Protein AF-A0A7T4B555-F1 (afdb_monomer_lite)

Organism: NCBI:txid1353891

Structure (mmCIF, N/CA/C/O backbone):
data_AF-A0A7T4B555-F1
#
_entry.id   AF-A0A7T4B555-F1
#
loop_
_atom_site.group_PDB
_atom_site.id
_atom_site.type_symbol
_atom_site.label_atom_id
_atom_site.label_alt_id
_atom_site.label_comp_id
_atom_site.label_asym_id
_atom_site.label_entity_id
_atom_site.label_seq_id
_atom_site.pdbx_PDB_ins_code
_atom_site.Cartn_x
_atom_site.Cartn_y
_atom_site.Cartn_z
_atom_site.occupancy
_atom_site.B_iso_or_equiv
_atom_site.auth_seq_id
_atom_site.auth_comp_id
_atom_site.auth_asym_id
_atom_site.auth_atom_id
_atom_site.pdbx_PDB_model_num
ATOM 1 N N . MET A 1 1 ? -16.200 -3.885 38.371 1.00 36.53 1 MET A N 1
ATOM 2 C CA . MET A 1 1 ? -14.767 -3.765 38.703 1.00 36.53 1 MET A CA 1
ATOM 3 C C . MET A 1 1 ? -14.015 -3.770 37.387 1.00 36.53 1 MET A C 1
ATOM 5 O O . MET A 1 1 ? -13.921 -4.814 36.763 1.00 36.53 1 MET A O 1
ATOM 9 N N . THR A 1 2 ? -13.617 -2.602 36.895 1.00 44.72 2 THR A N 1
ATOM 10 C CA . THR A 1 2 ? -12.8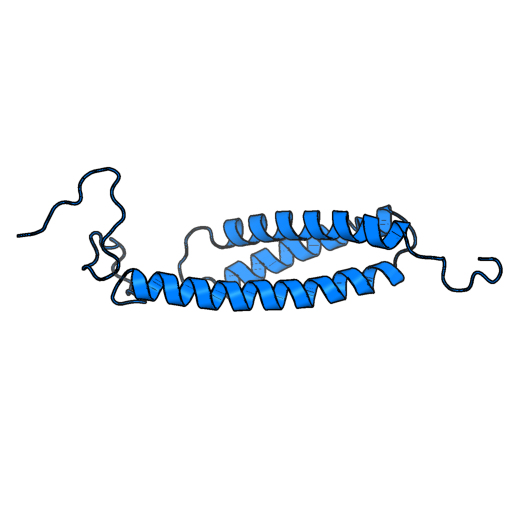06 -2.477 35.679 1.00 44.72 2 THR A CA 1
ATOM 11 C C . THR A 1 2 ? -11.369 -2.827 36.043 1.00 44.72 2 THR A C 1
ATOM 13 O O . THR A 1 2 ? -10.708 -2.086 36.767 1.00 44.72 2 THR A O 1
ATOM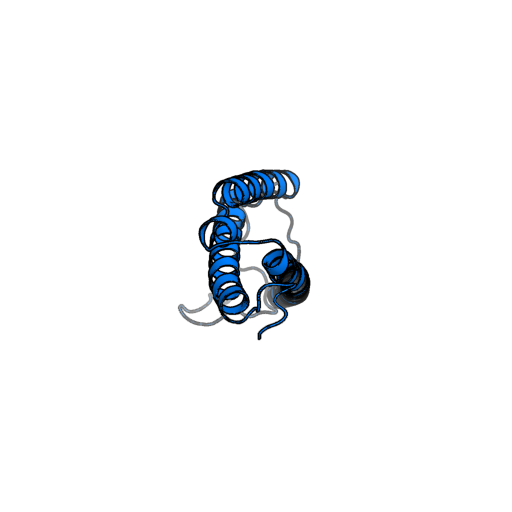 16 N N . THR A 1 3 ? -10.912 -3.996 35.606 1.00 52.97 3 THR A N 1
ATOM 17 C CA . THR A 1 3 ? -9.521 -4.429 35.741 1.00 52.97 3 THR A CA 1
ATOM 18 C C . THR A 1 3 ? -8.643 -3.436 34.979 1.00 52.97 3 THR A C 1
ATOM 20 O O . THR A 1 3 ? -8.706 -3.369 33.754 1.00 52.97 3 THR A O 1
ATOM 23 N N . GLN A 1 4 ? -7.869 -2.610 35.688 1.00 52.44 4 GLN A N 1
ATOM 24 C CA . GLN A 1 4 ? -6.851 -1.775 35.051 1.00 52.44 4 GLN A CA 1
ATOM 25 C C . GLN A 1 4 ? -5.771 -2.688 34.464 1.00 52.44 4 GLN A C 1
ATOM 27 O O . GLN A 1 4 ? -5.243 -3.552 35.162 1.00 52.44 4 GLN A O 1
ATOM 32 N N . ALA A 1 5 ? -5.459 -2.510 33.181 1.00 58.47 5 ALA A N 1
ATOM 33 C CA . ALA A 1 5 ? -4.373 -3.227 32.528 1.00 58.47 5 ALA A CA 1
ATOM 34 C C . ALA A 1 5 ? -3.019 -2.777 33.109 1.00 58.47 5 ALA A C 1
ATOM 36 O O . ALA A 1 5 ? -2.714 -1.582 33.126 1.00 58.47 5 ALA A O 1
ATOM 37 N N . SER A 1 6 ? -2.211 -3.730 33.577 1.00 58.25 6 SER A N 1
ATOM 38 C CA . SER A 1 6 ? -0.833 -3.484 34.015 1.00 58.25 6 SER A CA 1
ATOM 39 C C . SER A 1 6 ? 0.053 -3.066 32.829 1.00 58.25 6 SER A C 1
ATOM 41 O O . SER A 1 6 ? -0.100 -3.620 31.736 1.00 58.25 6 SER A O 1
ATOM 43 N N . PRO A 1 7 ? 1.004 -2.126 33.005 1.00 70.44 7 PRO A N 1
ATOM 44 C CA . PRO A 1 7 ? 1.904 -1.712 31.931 1.00 70.44 7 PRO A CA 1
ATOM 45 C C . PRO A 1 7 ? 2.716 -2.894 31.382 1.00 70.44 7 PRO A C 1
ATOM 47 O O . PRO A 1 7 ? 3.326 -3.634 32.148 1.00 70.44 7 PRO A O 1
ATOM 50 N N . GLY A 1 8 ? 2.751 -3.046 30.055 1.00 78.81 8 GLY A N 1
ATOM 51 C CA . GLY A 1 8 ? 3.592 -4.034 29.365 1.00 78.81 8 GLY A CA 1
ATOM 52 C C . GLY A 1 8 ? 2.951 -5.400 29.102 1.00 78.81 8 GLY A C 1
ATOM 53 O O . GLY A 1 8 ? 3.610 -6.261 28.528 1.00 78.81 8 GLY A O 1
ATOM 54 N N . GLN A 1 9 ? 1.688 -5.606 29.478 1.00 83.62 9 GLN A N 1
ATOM 55 C CA . GLN A 1 9 ? 0.952 -6.828 29.154 1.00 83.62 9 GLN A CA 1
ATOM 56 C C . GLN A 1 9 ? 0.114 -6.636 27.881 1.00 83.62 9 GLN A C 1
ATOM 58 O O . GLN A 1 9 ? -0.442 -5.558 27.658 1.00 83.62 9 GLN A O 1
ATOM 63 N N . GLU A 1 10 ? 0.029 -7.669 27.039 1.00 86.38 10 GLU A N 1
ATOM 64 C CA . GLU A 1 10 ? -0.846 -7.633 25.866 1.00 86.38 10 GLU A CA 1
ATOM 65 C C . GLU A 1 10 ? -2.320 -7.458 26.277 1.00 86.38 10 GLU A C 1
ATOM 67 O O . GLU A 1 10 ? -2.741 -7.993 27.309 1.00 86.38 10 GLU A O 1
ATOM 72 N N . PRO A 1 11 ? -3.117 -6.709 25.492 1.00 90.31 11 PRO A N 1
ATOM 73 C CA . PRO A 1 11 ? -4.538 -6.535 25.763 1.00 90.31 11 PRO A CA 1
ATOM 74 C C . PRO A 1 11 ? -5.299 -7.861 25.641 1.00 90.31 11 PRO A C 1
ATOM 76 O O . PRO A 1 11 ? -5.020 -8.671 24.756 1.00 90.31 11 PRO A O 1
ATOM 79 N N . ASP A 1 12 ? -6.317 -8.043 26.485 1.00 94.69 12 ASP A N 1
ATOM 80 C CA . ASP A 1 12 ? -7.283 -9.129 26.324 1.00 94.69 12 ASP A CA 1
ATOM 81 C C . ASP A 1 12 ? -8.037 -8.953 25.001 1.00 94.69 12 ASP A C 1
ATOM 83 O O . ASP A 1 12 ? -8.813 -8.013 24.822 1.00 94.69 12 ASP A O 1
ATOM 87 N N . THR A 1 13 ? -7.798 -9.868 24.063 1.00 95.75 13 THR A N 1
ATOM 88 C CA . THR A 1 13 ? -8.350 -9.768 22.710 1.00 95.75 13 THR A CA 1
ATOM 89 C C . THR A 1 13 ? -9.866 -9.933 22.637 1.00 95.75 13 THR A C 1
ATOM 91 O O . THR A 1 13 ? -10.464 -9.479 21.662 1.00 95.75 13 THR A O 1
ATOM 94 N N . LEU A 1 14 ? -10.483 -10.550 23.651 1.00 96.56 14 LEU A N 1
ATOM 95 C CA . LEU A 1 14 ? -11.932 -10.758 23.742 1.00 96.56 14 LEU A CA 1
ATOM 96 C C . LEU A 1 14 ? -12.601 -9.791 24.732 1.00 96.56 14 LEU A C 1
ATOM 98 O O . LEU A 1 14 ? -13.821 -9.822 24.894 1.00 96.56 14 LEU A O 1
ATOM 102 N N . GLY A 1 15 ? -11.812 -8.939 25.390 1.00 93.94 15 GLY A N 1
ATOM 103 C CA . GLY A 1 15 ? -12.285 -7.951 26.349 1.00 93.94 15 GLY A CA 1
ATOM 104 C C . GLY A 1 15 ? -12.982 -6.752 25.699 1.00 93.94 15 GLY A C 1
ATOM 105 O O . GLY A 1 15 ? -12.910 -6.526 24.490 1.00 93.94 15 GLY A O 1
ATOM 106 N N . ALA A 1 16 ? -13.650 -5.951 26.534 1.00 94.19 16 ALA A N 1
ATOM 107 C CA . ALA A 1 16 ? -14.273 -4.700 26.107 1.00 94.19 16 ALA A CA 1
ATOM 108 C C . ALA A 1 16 ? -13.219 -3.632 25.735 1.00 94.19 16 ALA A C 1
ATOM 110 O O . ALA A 1 16 ? -12.111 -3.646 26.286 1.00 94.19 16 ALA A O 1
ATOM 111 N N . PRO A 1 17 ? -13.555 -2.667 24.857 1.00 93.88 17 PRO A N 1
ATOM 112 C CA . PRO A 1 17 ? -12.675 -1.545 24.553 1.00 93.88 17 PRO A CA 1
ATOM 113 C C . PRO A 1 17 ? -12.254 -0.789 25.818 1.00 93.88 17 PRO A C 1
ATOM 115 O O . PRO A 1 17 ? -13.078 -0.443 26.661 1.00 93.88 17 PRO A O 1
ATOM 118 N N . LEU A 1 18 ? -10.956 -0.506 25.940 1.00 93.94 18 LEU A N 1
ATOM 119 C CA . LEU A 1 18 ? -10.407 0.262 27.067 1.00 93.94 18 LEU A CA 1
ATOM 120 C C . LEU A 1 18 ? -10.426 1.779 26.822 1.00 93.94 18 LEU A C 1
ATOM 122 O O . LEU A 1 18 ? -10.092 2.552 27.720 1.00 93.94 18 LEU A O 1
ATOM 126 N N . ARG A 1 19 ? -10.737 2.202 25.592 1.00 94.38 19 ARG A N 1
ATOM 127 C CA . ARG A 1 19 ? -10.751 3.597 25.141 1.00 94.38 19 ARG A CA 1
ATOM 128 C C . ARG A 1 19 ? -11.860 3.806 24.118 1.00 94.38 19 ARG A C 1
ATOM 130 O O . ARG A 1 19 ? -12.207 2.883 23.385 1.00 94.38 19 ARG A O 1
ATOM 137 N N . GLU A 1 20 ? -12.340 5.040 24.049 1.00 94.38 20 GLU A N 1
ATOM 138 C CA . GLU A 1 20 ? -13.361 5.497 23.110 1.00 94.38 20 GLU A CA 1
ATOM 139 C C . GLU A 1 20 ? -12.841 6.723 22.354 1.00 94.38 20 GLU A C 1
ATOM 141 O O . GLU A 1 20 ? -12.052 7.507 22.891 1.00 94.38 20 GLU A O 1
ATOM 146 N N . TYR A 1 21 ? -13.265 6.881 21.101 1.00 94.19 21 TYR A N 1
ATOM 147 C CA . TYR A 1 21 ? -12.971 8.087 20.332 1.00 94.19 21 TYR A CA 1
ATOM 148 C C . TYR A 1 21 ? -13.814 9.255 20.846 1.00 94.19 21 TYR A C 1
ATOM 150 O O . TYR A 1 21 ? -14.982 9.090 21.189 1.00 94.19 21 TYR A O 1
ATOM 158 N N . THR A 1 22 ? -13.226 10.450 20.864 1.00 95.12 22 THR A N 1
ATOM 159 C CA . THR A 1 22 ? -13.941 11.691 21.198 1.00 95.12 22 THR A CA 1
ATOM 160 C C . THR A 1 22 ? -14.769 12.228 20.032 1.00 95.12 22 THR A C 1
ATOM 162 O O . THR A 1 22 ? -15.614 13.095 20.242 1.00 95.12 22 THR A O 1
ATOM 165 N N . ASP A 1 23 ? -14.535 11.731 18.815 1.00 93.81 23 ASP A N 1
ATOM 166 C CA . ASP A 1 23 ? -15.336 12.051 17.639 1.00 93.81 23 ASP A CA 1
ATOM 167 C C . ASP A 1 23 ? -16.736 11.411 17.753 1.00 93.81 23 ASP A C 1
ATOM 169 O O . ASP A 1 23 ? -16.854 10.183 17.718 1.00 93.81 23 ASP A O 1
ATOM 173 N N . PRO A 1 24 ? -17.818 12.206 17.846 1.00 91.69 24 PRO A N 1
ATOM 174 C CA . PRO A 1 24 ? -19.176 11.676 17.941 1.00 91.69 24 PRO A CA 1
ATOM 175 C C . PRO A 1 24 ? -19.657 10.983 16.655 1.00 91.69 24 PRO A C 1
ATOM 177 O O . PRO A 1 24 ? -20.659 10.256 16.690 1.00 91.69 24 PRO A O 1
ATOM 180 N N . ALA A 1 25 ? -18.993 11.197 15.514 1.00 91.56 25 ALA A N 1
ATOM 181 C CA . ALA A 1 25 ? -19.305 10.520 14.259 1.00 91.56 25 ALA A CA 1
ATOM 182 C C . ALA A 1 25 ? -18.707 9.105 14.187 1.00 91.56 25 ALA A C 1
ATOM 184 O O . ALA A 1 25 ? -19.215 8.276 13.429 1.00 91.56 25 ALA A O 1
ATOM 185 N N . TYR A 1 26 ? -17.702 8.795 15.012 1.00 94.31 26 TYR A N 1
ATOM 186 C CA . TYR A 1 26 ? -17.045 7.493 15.015 1.00 94.31 26 TYR A CA 1
ATOM 187 C C . TYR A 1 26 ? -18.019 6.347 15.319 1.00 94.31 26 TYR A C 1
ATOM 189 O O . TYR A 1 26 ? -18.867 6.429 16.215 1.00 94.31 26 TYR A O 1
ATOM 197 N N . ARG A 1 27 ? -17.881 5.240 14.584 1.00 94.00 27 ARG A N 1
ATOM 198 C CA . ARG A 1 27 ? -18.616 3.991 14.813 1.00 94.00 27 ARG A CA 1
ATOM 199 C C . ARG A 1 27 ? -17.629 2.816 14.831 1.00 94.00 27 ARG A C 1
ATOM 201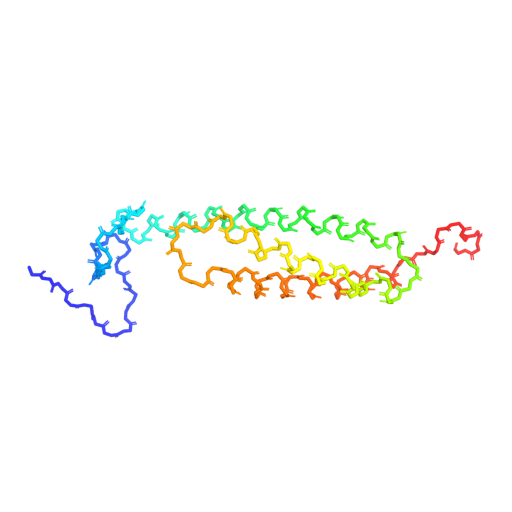 O O . ARG A 1 27 ? -16.868 2.679 13.873 1.00 94.00 27 ARG A O 1
ATOM 208 N N . PRO A 1 28 ? -17.631 1.965 15.877 1.00 95.31 28 PRO A N 1
ATOM 209 C CA . PRO A 1 28 ? -16.793 0.770 15.906 1.00 95.31 28 PRO A CA 1
ATOM 210 C C . PRO A 1 28 ? -17.111 -0.184 14.749 1.00 95.31 28 PRO A C 1
ATOM 212 O O . PRO A 1 28 ? -18.278 -0.436 14.457 1.00 95.31 28 PRO A O 1
ATOM 215 N N . LEU A 1 29 ? -16.071 -0.744 14.126 1.00 96.06 29 LEU A N 1
ATOM 216 C CA . LEU A 1 29 ? -16.202 -1.738 13.049 1.00 96.06 29 LEU A CA 1
ATOM 217 C C . LEU A 1 29 ? -16.271 -3.185 13.562 1.00 96.06 29 LEU A C 1
ATOM 219 O O . LEU A 1 29 ? -16.714 -4.074 12.842 1.00 96.06 29 LEU A O 1
ATOM 223 N N . CYS A 1 30 ? -15.798 -3.432 14.783 1.00 97.69 30 CYS A N 1
ATOM 224 C CA . CYS A 1 30 ? -15.648 -4.760 15.378 1.00 97.69 30 CYS A CA 1
ATOM 225 C C . CYS A 1 30 ? -16.022 -4.709 16.861 1.00 97.69 30 CYS A C 1
ATOM 227 O O . CYS A 1 30 ? -15.879 -3.664 17.501 1.00 97.69 30 CYS A O 1
ATOM 229 N N . ALA A 1 31 ? -16.468 -5.836 17.415 1.00 95.81 31 ALA A N 1
ATOM 230 C CA . ALA A 1 31 ? -16.874 -5.927 18.815 1.00 95.81 31 ALA A CA 1
ATOM 231 C C . ALA A 1 31 ? -15.682 -6.036 19.783 1.00 95.81 31 ALA A C 1
ATOM 233 O O . ALA A 1 31 ? -15.787 -5.634 20.941 1.00 95.81 31 ALA A O 1
ATOM 234 N N . ASN A 1 32 ? -14.559 -6.593 19.323 1.00 97.06 32 ASN A N 1
ATOM 235 C CA . ASN A 1 32 ? -13.365 -6.844 20.130 1.00 97.06 32 ASN A CA 1
ATOM 236 C C . ASN A 1 32 ? -12.086 -6.833 19.268 1.00 97.06 32 ASN A C 1
ATOM 238 O O . ASN A 1 32 ? -12.136 -6.761 18.038 1.00 97.06 32 ASN A O 1
ATOM 242 N N . LEU A 1 33 ? -10.922 -6.898 19.917 1.00 97.81 33 LEU A N 1
ATOM 243 C CA . LEU A 1 33 ? -9.623 -6.833 19.243 1.00 97.81 33 LEU A CA 1
ATOM 244 C C . LEU A 1 33 ? -9.318 -8.092 18.410 1.00 97.81 33 LEU A C 1
ATOM 246 O O . LEU A 1 33 ? -8.601 -7.988 17.415 1.00 97.81 33 LEU A O 1
ATOM 250 N N . ALA A 1 34 ? -9.855 -9.262 18.772 1.00 98.06 34 ALA A N 1
ATOM 251 C CA . ALA A 1 34 ? -9.695 -10.476 17.969 1.00 98.06 34 ALA A CA 1
ATOM 252 C C . ALA A 1 34 ? -10.340 -10.323 16.580 1.00 98.06 34 ALA A C 1
ATOM 254 O O . ALA A 1 34 ? -9.715 -10.656 15.575 1.00 98.06 34 ALA A O 1
ATOM 255 N N . GLU A 1 35 ? -11.542 -9.746 16.504 1.00 98.44 35 GLU A N 1
ATOM 256 C CA . GLU A 1 35 ? -12.215 -9.446 15.234 1.00 98.44 35 GLU A CA 1
ATOM 257 C C . GLU A 1 35 ? -11.473 -8.392 14.404 1.00 98.44 35 GLU A C 1
ATOM 259 O O . GLU A 1 35 ? -11.389 -8.528 13.182 1.00 98.44 35 GLU A O 1
ATOM 264 N N . VAL A 1 36 ? -10.897 -7.369 15.049 1.00 98.25 36 VAL A N 1
ATOM 265 C CA . VAL A 1 36 ? -10.047 -6.381 14.362 1.00 98.25 36 VAL A CA 1
ATOM 266 C C . VAL A 1 36 ? -8.859 -7.079 13.703 1.00 98.25 36 VAL A C 1
ATOM 268 O O . VAL A 1 36 ? -8.627 -6.890 12.512 1.00 98.25 36 VAL A O 1
ATOM 271 N N . ARG A 1 37 ? -8.137 -7.919 14.456 1.00 98.31 37 ARG A N 1
ATOM 272 C CA . ARG A 1 37 ? -6.974 -8.662 13.947 1.00 98.31 37 ARG A CA 1
ATOM 273 C C . ARG A 1 37 ? -7.356 -9.590 12.797 1.00 98.31 37 ARG A C 1
ATOM 275 O O . ARG A 1 37 ? -6.741 -9.502 11.749 1.00 98.31 37 ARG A O 1
ATOM 282 N N . ALA A 1 38 ? -8.428 -10.369 12.933 1.00 98.62 38 ALA A N 1
ATOM 283 C CA . ALA A 1 38 ? -8.881 -11.266 11.869 1.00 98.62 38 ALA A CA 1
ATOM 284 C C . ALA A 1 38 ? -9.256 -10.520 10.573 1.00 98.62 38 ALA A C 1
ATOM 286 O O . ALA A 1 38 ? -9.004 -11.009 9.472 1.00 98.62 38 ALA A O 1
ATOM 287 N N . ASN A 1 39 ? -9.853 -9.328 10.686 1.00 98.69 39 ASN A N 1
ATOM 288 C CA . ASN A 1 39 ? -10.155 -8.502 9.517 1.00 98.69 39 ASN A CA 1
ATOM 289 C C . ASN A 1 39 ? -8.893 -7.898 8.888 1.00 98.69 39 ASN A C 1
ATOM 291 O O . ASN A 1 39 ? -8.839 -7.803 7.664 1.00 98.69 39 ASN A O 1
ATOM 295 N N . ILE A 1 40 ? -7.895 -7.518 9.693 1.00 98.50 40 ILE A N 1
ATOM 296 C CA . ILE A 1 40 ? -6.584 -7.076 9.196 1.00 98.50 40 ILE A CA 1
ATOM 297 C C . ILE A 1 40 ? -5.875 -8.235 8.492 1.00 98.50 40 ILE A C 1
ATOM 299 O O . ILE A 1 40 ? -5.485 -8.069 7.345 1.00 98.50 40 ILE A O 1
ATOM 303 N N . ASP A 1 41 ? -5.816 -9.420 9.101 1.00 98.75 41 ASP A N 1
ATOM 304 C CA . ASP A 1 41 ? -5.187 -10.607 8.508 1.00 98.75 41 ASP A CA 1
ATOM 305 C C . ASP A 1 41 ? -5.821 -10.960 7.150 1.00 98.75 41 ASP A C 1
ATOM 307 O O . ASP A 1 41 ? -5.124 -11.271 6.182 1.00 98.75 41 ASP A O 1
ATOM 311 N N . ARG A 1 42 ? -7.155 -10.858 7.040 1.00 98.75 42 ARG A N 1
ATOM 312 C CA . ARG A 1 42 ? -7.868 -11.031 5.763 1.00 98.75 42 ARG A CA 1
ATOM 313 C C . ARG A 1 42 ? -7.443 -9.989 4.723 1.00 98.75 42 ARG A C 1
ATOM 315 O O . ARG A 1 42 ? -7.265 -10.328 3.556 1.00 98.75 42 ARG A O 1
ATOM 322 N N . LEU A 1 43 ? -7.332 -8.722 5.121 1.00 98.56 43 LEU A N 1
ATOM 323 C CA . LEU A 1 43 ? -6.905 -7.648 4.223 1.00 98.56 43 LEU A CA 1
ATOM 324 C C . LEU A 1 43 ? -5.444 -7.821 3.800 1.00 98.56 43 LEU A C 1
ATOM 326 O O . LEU A 1 43 ? -5.127 -7.571 2.640 1.00 98.56 43 LEU A O 1
ATOM 330 N N . ASP A 1 44 ? -4.577 -8.285 4.694 1.00 98.75 44 ASP A N 1
ATOM 331 C CA . ASP A 1 44 ? -3.169 -8.533 4.399 1.00 98.75 44 ASP A CA 1
ATOM 332 C C . ASP A 1 44 ? -3.002 -9.624 3.333 1.00 98.75 44 ASP A C 1
ATOM 334 O O . ASP A 1 44 ? -2.218 -9.441 2.399 1.00 98.75 44 ASP A O 1
ATOM 338 N N . ASP A 1 45 ? -3.791 -10.704 3.386 1.00 98.75 45 ASP A N 1
ATOM 339 C CA . ASP A 1 45 ? -3.821 -11.715 2.318 1.00 98.75 45 ASP A CA 1
ATOM 340 C C . ASP A 1 45 ? -4.211 -11.098 0.961 1.00 98.75 45 ASP A C 1
ATOM 342 O O . ASP A 1 45 ? -3.526 -11.288 -0.050 1.00 98.75 45 ASP A O 1
ATOM 346 N N . GLU A 1 46 ? -5.261 -10.271 0.935 1.00 98.75 46 GLU A N 1
ATOM 347 C CA . GLU A 1 46 ? -5.705 -9.592 -0.286 1.00 98.75 46 GLU A CA 1
ATOM 348 C C . GLU A 1 46 ? -4.654 -8.611 -0.828 1.00 98.75 46 GLU A C 1
ATOM 350 O O . GLU A 1 46 ? -4.407 -8.572 -2.040 1.00 98.75 46 GLU A O 1
ATOM 355 N N . ILE A 1 47 ? -4.006 -7.843 0.051 1.00 98.44 47 ILE A N 1
ATOM 356 C CA . ILE A 1 47 ? -2.944 -6.895 -0.300 1.00 98.44 47 ILE A CA 1
ATOM 357 C C . ILE A 1 47 ? -1.747 -7.642 -0.888 1.00 98.44 47 ILE A C 1
ATOM 359 O O . ILE A 1 47 ? -1.248 -7.257 -1.951 1.00 98.44 47 ILE A O 1
ATOM 363 N N . VAL A 1 48 ? -1.301 -8.727 -0.250 1.00 98.50 48 VAL A N 1
ATOM 364 C CA . VAL A 1 48 ? -0.173 -9.537 -0.731 1.00 98.50 48 VAL A CA 1
ATOM 365 C C . VAL A 1 48 ? -0.509 -10.193 -2.068 1.00 98.50 48 VAL A C 1
ATOM 367 O O . VAL A 1 48 ? 0.311 -10.151 -2.990 1.00 98.50 48 VAL A O 1
ATOM 370 N N . ARG A 1 49 ? -1.727 -10.719 -2.237 1.00 98.69 49 ARG A N 1
ATOM 371 C CA . ARG A 1 49 ? -2.194 -11.280 -3.513 1.00 98.69 49 ARG A CA 1
ATOM 372 C C . ARG A 1 49 ? -2.143 -10.245 -4.641 1.00 98.69 49 ARG A C 1
ATOM 374 O O . ARG A 1 49 ? -1.618 -10.533 -5.717 1.00 98.69 49 ARG A O 1
ATOM 381 N N . LEU A 1 50 ? -2.653 -9.035 -4.404 1.00 98.56 50 LEU A N 1
ATOM 382 C CA . LEU A 1 50 ? -2.617 -7.940 -5.383 1.00 98.56 50 LEU A CA 1
ATOM 383 C C . LEU A 1 50 ? -1.186 -7.467 -5.666 1.00 98.56 50 LEU A C 1
ATOM 385 O O . LEU A 1 50 ? -0.8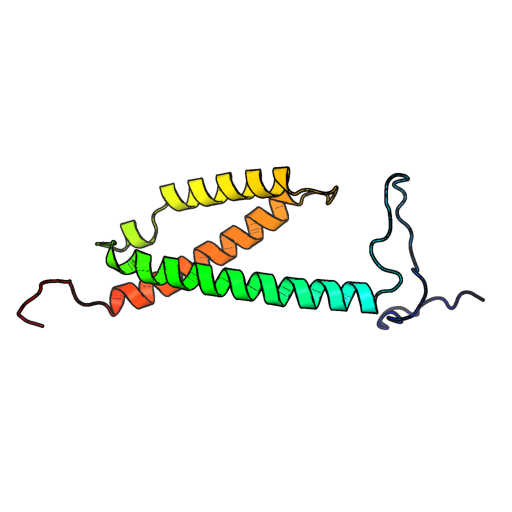49 -7.131 -6.804 1.00 98.56 50 LEU A O 1
ATOM 389 N N . MET A 1 51 ? -0.320 -7.466 -4.652 1.00 97.75 51 MET A N 1
ATOM 390 C CA . MET A 1 51 ? 1.091 -7.133 -4.815 1.00 97.75 51 MET A CA 1
ATOM 391 C C . MET A 1 51 ? 1.814 -8.168 -5.682 1.00 97.75 51 MET A C 1
ATOM 393 O O . MET A 1 51 ? 2.591 -7.782 -6.557 1.00 97.75 51 MET A O 1
ATOM 397 N N . ALA A 1 52 ? 1.527 -9.459 -5.500 1.00 98.06 52 ALA A N 1
ATOM 398 C CA . ALA A 1 52 ? 2.064 -10.534 -6.331 1.00 98.06 52 ALA A CA 1
ATOM 399 C C . ALA A 1 52 ? 1.604 -10.406 -7.793 1.00 98.06 52 ALA A C 1
ATOM 401 O O . ALA A 1 52 ? 2.414 -10.527 -8.714 1.00 98.06 52 ALA A O 1
ATOM 402 N N . GLU A 1 53 ? 0.333 -10.073 -8.022 1.00 98.44 53 GLU A N 1
ATOM 403 C CA . GLU A 1 53 ? -0.183 -9.791 -9.364 1.00 98.44 53 GLU A CA 1
ATOM 404 C C . GLU A 1 53 ? 0.535 -8.585 -9.999 1.00 98.44 53 GLU A C 1
ATOM 406 O O . GLU A 1 53 ? 1.055 -8.669 -11.116 1.00 98.44 53 GLU A O 1
ATOM 411 N N . ARG A 1 54 ? 0.665 -7.477 -9.257 1.00 97.31 54 ARG A N 1
ATOM 412 C CA . ARG A 1 54 ? 1.424 -6.294 -9.689 1.00 97.31 54 ARG A CA 1
ATOM 413 C C . ARG A 1 54 ? 2.880 -6.641 -10.018 1.00 97.31 54 ARG A C 1
ATOM 415 O O . ARG A 1 54 ? 3.423 -6.105 -10.986 1.00 97.31 54 ARG A O 1
ATOM 422 N N . ALA A 1 55 ? 3.511 -7.522 -9.242 1.00 95.69 55 ALA A N 1
ATOM 423 C CA . ALA A 1 55 ? 4.890 -7.954 -9.455 1.00 95.69 55 ALA A CA 1
ATOM 424 C C . ALA A 1 55 ? 5.076 -8.633 -10.818 1.00 95.69 55 ALA A C 1
ATOM 426 O O . ALA A 1 55 ? 6.079 -8.391 -11.490 1.00 95.69 55 ALA A O 1
ATOM 427 N N . MET A 1 56 ? 4.096 -9.424 -11.264 1.00 96.44 56 MET A N 1
ATOM 428 C CA . MET A 1 56 ? 4.145 -10.074 -12.574 1.00 96.44 56 MET A CA 1
ATOM 429 C C . MET A 1 56 ? 4.098 -9.067 -13.723 1.00 96.44 56 MET A C 1
ATOM 431 O O . MET A 1 56 ? 4.844 -9.222 -14.688 1.00 96.44 56 MET A O 1
ATOM 435 N N . TYR A 1 57 ? 3.314 -7.993 -13.598 1.00 95.81 57 TYR A N 1
ATOM 436 C CA . TYR A 1 57 ? 3.317 -6.912 -14.587 1.00 95.81 57 TYR A CA 1
ATOM 437 C C . TYR A 1 57 ? 4.627 -6.120 -14.597 1.00 95.81 57 TYR A C 1
ATOM 439 O O . TYR A 1 57 ? 5.100 -5.755 -15.668 1.00 95.81 57 TYR A O 1
ATOM 447 N N . VAL A 1 58 ? 5.249 -5.877 -13.436 1.00 92.50 58 VAL A N 1
ATOM 448 C CA . VAL A 1 58 ? 6.593 -5.266 -13.384 1.00 92.50 58 VAL A CA 1
ATOM 449 C C . VAL A 1 58 ? 7.619 -6.177 -14.055 1.00 92.50 58 VAL A C 1
ATOM 451 O O . VAL A 1 58 ? 8.419 -5.718 -14.865 1.00 92.50 58 VAL A O 1
ATOM 454 N N . LYS A 1 59 ? 7.575 -7.481 -13.764 1.00 91.44 59 LYS A N 1
ATOM 455 C CA . LYS A 1 59 ? 8.456 -8.465 -14.396 1.00 91.44 59 LYS A CA 1
ATOM 456 C C . LYS A 1 59 ? 8.274 -8.496 -15.915 1.00 91.44 59 LYS A C 1
ATOM 458 O O . LYS A 1 59 ? 9.270 -8.556 -16.629 1.00 91.44 59 LYS A O 1
ATOM 463 N N . ASP A 1 60 ? 7.036 -8.432 -16.410 1.00 93.06 60 ASP A N 1
ATOM 464 C CA . ASP A 1 60 ? 6.768 -8.361 -17.851 1.00 93.06 60 ASP A CA 1
ATOM 465 C C . ASP A 1 60 ? 7.246 -7.034 -18.454 1.00 93.06 60 ASP A C 1
ATOM 467 O O . ASP A 1 60 ? 7.819 -7.028 -19.540 1.00 93.06 60 ASP A O 1
ATOM 471 N N . ALA A 1 61 ? 7.093 -5.915 -17.738 1.00 89.44 61 ALA A N 1
ATOM 472 C CA . ALA A 1 61 ? 7.535 -4.598 -18.195 1.00 89.44 61 ALA A CA 1
ATOM 473 C C . ALA A 1 61 ? 9.039 -4.551 -18.523 1.00 89.44 61 ALA A C 1
ATOM 475 O O . ALA A 1 61 ? 9.435 -3.838 -19.449 1.00 89.44 61 ALA A O 1
ATOM 476 N N . ALA A 1 62 ? 9.861 -5.350 -17.832 1.00 87.31 62 ALA A N 1
ATOM 477 C CA . ALA A 1 62 ? 11.302 -5.437 -18.062 1.00 87.31 62 ALA A CA 1
ATOM 478 C C . ALA A 1 62 ? 11.664 -5.764 -19.523 1.00 87.31 62 ALA A C 1
ATOM 480 O O . ALA A 1 62 ? 12.641 -5.224 -20.040 1.00 87.31 62 ALA A O 1
ATOM 481 N N . ARG A 1 63 ? 10.851 -6.564 -20.236 1.00 90.00 63 ARG A N 1
ATOM 482 C CA . ARG A 1 63 ? 11.118 -6.932 -21.643 1.00 90.00 63 ARG A CA 1
ATOM 483 C C . ARG A 1 63 ? 10.971 -5.770 -22.632 1.00 90.00 63 ARG A C 1
ATOM 485 O O . ARG A 1 63 ? 11.371 -5.898 -23.785 1.00 90.00 63 ARG A O 1
ATOM 492 N N . PHE A 1 64 ? 10.368 -4.659 -22.205 1.00 88.31 64 PHE A N 1
ATOM 493 C CA . PHE A 1 64 ? 10.174 -3.456 -23.020 1.00 88.31 64 PHE A CA 1
ATOM 494 C C . PHE A 1 64 ? 11.248 -2.391 -22.784 1.00 88.31 64 PHE A C 1
ATOM 496 O O . PHE A 1 64 ? 11.225 -1.341 -23.429 1.00 88.31 64 PHE A O 1
ATOM 503 N N . LYS A 1 65 ? 12.170 -2.632 -21.851 1.00 85.62 65 LYS A N 1
ATOM 504 C CA . LYS A 1 65 ? 13.190 -1.668 -21.448 1.00 85.62 65 LYS A CA 1
ATOM 505 C C . LYS A 1 65 ? 14.503 -1.982 -22.153 1.00 85.62 65 LYS A C 1
ATOM 507 O O . LYS A 1 65 ? 14.817 -3.138 -22.407 1.00 85.62 65 LYS A O 1
ATOM 512 N N . ARG A 1 66 ? 15.247 -0.941 -22.521 1.00 80.00 66 ARG A N 1
ATOM 513 C CA . ARG A 1 66 ? 16.523 -1.044 -23.249 1.00 80.00 66 ARG A CA 1
ATOM 514 C C . ARG A 1 66 ? 17.745 -0.820 -22.372 1.00 80.00 66 ARG A C 1
ATOM 516 O O . ARG A 1 66 ? 18.820 -1.293 -22.717 1.00 80.00 66 ARG A O 1
ATOM 523 N N . ASP A 1 67 ? 17.596 -0.085 -21.275 1.00 77.25 67 ASP A N 1
ATOM 524 C CA . ASP A 1 67 ? 18.701 0.319 -20.411 1.00 77.25 67 ASP A CA 1
ATOM 525 C C . ASP A 1 67 ? 18.235 0.588 -18.969 1.00 77.25 67 ASP A C 1
ATOM 527 O O . ASP A 1 67 ? 17.039 0.637 -18.665 1.00 77.25 67 ASP A O 1
ATOM 531 N N . ALA A 1 68 ? 19.201 0.800 -18.072 1.00 76.38 68 ALA A N 1
ATOM 532 C CA . ALA A 1 68 ? 18.958 1.053 -16.654 1.00 76.38 68 ALA A CA 1
ATOM 533 C C . ALA A 1 68 ? 18.163 2.346 -16.371 1.00 76.38 68 ALA A C 1
ATOM 535 O O . ALA A 1 68 ? 17.468 2.424 -15.354 1.00 76.38 68 ALA A O 1
ATOM 536 N N . PHE A 1 69 ? 18.219 3.354 -17.252 1.00 78.81 69 PHE A N 1
ATOM 537 C CA . PHE A 1 69 ? 17.425 4.577 -17.097 1.00 78.81 69 PHE A CA 1
ATOM 538 C C . PHE A 1 69 ? 15.942 4.291 -17.350 1.00 78.81 69 PHE A C 1
ATOM 540 O O . PHE A 1 69 ? 15.086 4.724 -16.577 1.00 78.81 69 PHE A O 1
ATOM 547 N N . GLN A 1 70 ? 15.636 3.488 -18.371 1.00 83.69 70 GLN A N 1
ATOM 548 C CA . GLN A 1 70 ? 14.280 2.999 -18.621 1.00 83.69 70 GLN A CA 1
ATOM 549 C C . GLN A 1 70 ? 13.784 2.052 -17.519 1.00 83.69 70 GLN A C 1
ATOM 551 O O . GLN A 1 70 ? 12.584 2.013 -17.252 1.00 83.69 70 GLN A O 1
ATOM 556 N N . VAL A 1 71 ? 14.683 1.331 -16.837 1.00 74.06 71 VAL A N 1
ATOM 557 C CA . VAL A 1 71 ? 14.357 0.557 -15.623 1.00 74.06 71 VAL A CA 1
ATOM 558 C C . VAL A 1 71 ? 13.918 1.468 -14.484 1.00 74.06 71 VAL A C 1
ATOM 560 O O . VAL A 1 71 ? 12.825 1.269 -13.958 1.00 74.06 71 VAL A O 1
ATOM 563 N N . SER A 1 72 ? 14.675 2.527 -14.192 1.00 80.19 72 SER A N 1
ATOM 564 C CA . SER A 1 72 ? 14.301 3.510 -13.168 1.00 80.19 72 SER A CA 1
ATOM 565 C C . SER A 1 72 ? 13.019 4.284 -13.518 1.00 80.19 72 SER A C 1
ATOM 567 O O . SER A 1 72 ? 12.169 4.481 -12.657 1.00 80.19 72 SER A O 1
ATOM 569 N N . ALA A 1 73 ? 12.832 4.704 -14.773 1.00 87.50 73 ALA A N 1
ATOM 570 C CA . ALA A 1 73 ? 11.660 5.450 -15.255 1.00 87.50 73 ALA A CA 1
ATOM 571 C C . ALA A 1 73 ? 11.136 6.561 -14.296 1.00 87.50 73 ALA A C 1
ATOM 573 O O . ALA A 1 73 ? 9.974 6.513 -13.877 1.00 87.50 73 ALA A O 1
ATOM 574 N N . PRO A 1 74 ? 11.935 7.598 -13.959 1.00 90.38 74 PRO A N 1
ATOM 575 C CA . PRO A 1 74 ? 11.586 8.576 -12.916 1.00 90.38 74 PRO A CA 1
ATOM 576 C C . PRO A 1 74 ? 10.254 9.310 -13.134 1.00 90.38 74 PRO A C 1
ATOM 578 O O . PRO A 1 74 ? 9.482 9.487 -12.194 1.00 90.38 74 PRO A O 1
ATOM 581 N N . ALA A 1 75 ? 9.943 9.684 -14.381 1.00 92.94 75 ALA A N 1
ATOM 582 C CA . ALA A 1 75 ? 8.667 10.321 -14.720 1.00 92.94 75 ALA A CA 1
ATOM 583 C C . ALA A 1 75 ? 7.475 9.406 -14.394 1.00 92.94 75 ALA A C 1
ATOM 585 O O . ALA A 1 75 ? 6.490 9.838 -13.797 1.00 92.94 75 ALA A O 1
ATOM 586 N N . ARG A 1 76 ? 7.603 8.108 -14.693 1.00 93.88 76 ARG A N 1
ATOM 587 C CA . ARG A 1 76 ? 6.560 7.129 -14.396 1.00 93.88 76 ARG A CA 1
ATOM 588 C C . ARG A 1 76 ? 6.391 6.910 -12.892 1.00 93.88 76 ARG A C 1
ATOM 590 O O . ARG A 1 76 ? 5.265 6.716 -12.441 1.00 93.88 76 ARG A O 1
ATOM 597 N N . GLN A 1 77 ? 7.473 6.954 -12.113 1.00 94.75 77 GLN A N 1
ATOM 598 C CA . GLN A 1 77 ? 7.381 6.891 -10.650 1.00 94.75 77 GLN A CA 1
ATOM 599 C C . GLN A 1 77 ? 6.570 8.069 -10.094 1.00 94.75 77 GLN A C 1
ATOM 601 O O . GLN A 1 77 ? 5.652 7.852 -9.306 1.00 94.75 77 GLN A O 1
ATOM 606 N N . ALA A 1 78 ? 6.853 9.294 -10.554 1.00 95.81 78 ALA A N 1
ATOM 607 C CA . ALA A 1 78 ? 6.116 10.487 -10.138 1.00 95.81 78 ALA A CA 1
ATOM 608 C C . ALA A 1 78 ? 4.614 10.369 -10.451 1.00 95.81 78 ALA A C 1
ATOM 610 O O . ALA A 1 78 ? 3.781 10.622 -9.585 1.00 95.81 78 ALA A O 1
ATOM 611 N N . GLU A 1 79 ? 4.256 9.885 -11.644 1.00 97.19 79 GLU A N 1
ATOM 612 C CA . GLU A 1 79 ? 2.856 9.626 -12.002 1.00 97.19 79 GLU A CA 1
ATOM 613 C C . GLU A 1 79 ? 2.181 8.592 -11.093 1.00 97.19 79 GLU A C 1
ATOM 615 O O . GLU A 1 79 ? 0.996 8.726 -10.778 1.00 97.19 79 GLU A O 1
ATOM 620 N N . VAL A 1 80 ? 2.903 7.538 -10.694 1.00 96.94 80 VAL A N 1
ATOM 621 C CA . VAL A 1 80 ? 2.382 6.520 -9.773 1.00 96.94 80 VAL A CA 1
ATOM 622 C C . VAL A 1 80 ? 2.117 7.135 -8.404 1.00 96.94 80 VAL A C 1
ATOM 624 O O . VAL A 1 80 ? 1.024 6.931 -7.883 1.00 96.94 80 VAL A O 1
ATOM 627 N N . PHE A 1 81 ? 3.057 7.908 -7.855 1.00 96.81 81 PHE A N 1
ATOM 628 C CA . PHE A 1 81 ? 2.900 8.556 -6.548 1.00 96.81 81 PHE A CA 1
ATOM 629 C C . PHE A 1 81 ? 1.722 9.537 -6.535 1.00 96.81 81 PHE A C 1
ATOM 631 O O . PHE A 1 81 ? 0.852 9.458 -5.670 1.00 96.81 81 PHE A O 1
ATOM 638 N N . GLU A 1 82 ? 1.595 10.370 -7.565 1.00 97.00 82 GLU A N 1
ATOM 639 C CA . GLU A 1 82 ? 0.452 11.277 -7.692 1.00 97.00 82 GLU A CA 1
ATOM 640 C C . GLU A 1 82 ? -0.876 10.529 -7.865 1.00 97.00 82 GLU A C 1
ATOM 642 O O . GLU A 1 82 ? -1.908 10.925 -7.321 1.00 97.00 82 GLU A O 1
ATOM 647 N N . LYS A 1 83 ? -0.880 9.415 -8.606 1.00 97.62 83 LYS A N 1
ATOM 648 C CA . LYS A 1 83 ? -2.085 8.593 -8.763 1.00 97.62 83 LYS A CA 1
ATOM 649 C C . LYS A 1 83 ? -2.531 7.986 -7.434 1.00 97.62 83 LYS A C 1
ATOM 651 O O . LYS A 1 83 ? -3.731 7.951 -7.182 1.00 97.62 83 LYS A O 1
ATOM 656 N N . VAL A 1 84 ? -1.608 7.478 -6.620 1.00 97.62 84 VAL A N 1
ATOM 657 C CA . VAL A 1 84 ? -1.970 6.756 -5.390 1.00 97.62 84 VAL A CA 1
ATOM 658 C C . VAL A 1 84 ? -2.411 7.698 -4.282 1.00 97.62 84 VAL A C 1
ATOM 660 O O . VAL A 1 84 ? -3.327 7.338 -3.556 1.00 97.62 84 VAL A O 1
ATOM 663 N N . ARG A 1 85 ? -1.882 8.927 -4.234 1.00 96.25 85 ARG A N 1
ATOM 664 C CA . ARG A 1 85 ? -2.407 9.995 -3.367 1.00 96.25 85 ARG A CA 1
ATOM 665 C C . ARG A 1 85 ? -3.878 10.286 -3.669 1.00 96.25 85 ARG A C 1
ATOM 667 O O . ARG A 1 85 ? -4.715 10.193 -2.783 1.00 96.25 85 ARG A O 1
ATOM 674 N N . ARG A 1 86 ? -4.231 10.466 -4.948 1.00 96.94 86 ARG A N 1
ATOM 675 C CA . ARG A 1 86 ? -5.640 10.641 -5.364 1.00 96.94 86 ARG A CA 1
ATOM 676 C C . ARG A 1 86 ? -6.521 9.420 -5.090 1.00 96.94 86 ARG A C 1
ATOM 678 O O . ARG A 1 86 ? -7.729 9.556 -4.914 1.00 96.94 86 ARG A O 1
ATOM 685 N N . LEU A 1 87 ? -5.956 8.212 -5.132 1.00 97.88 87 LEU A N 1
ATOM 686 C CA . LEU A 1 87 ? -6.691 7.006 -4.742 1.00 97.88 87 LEU A CA 1
ATOM 687 C C . LEU A 1 87 ? -6.919 6.974 -3.228 1.00 97.88 87 LEU A C 1
ATOM 689 O O . LEU A 1 87 ? -8.021 6.629 -2.820 1.00 97.88 87 LEU A O 1
ATOM 693 N N . ALA A 1 88 ? -5.930 7.366 -2.424 1.00 97.69 88 ALA A N 1
ATOM 694 C CA . ALA A 1 88 ? -6.072 7.477 -0.977 1.00 97.69 88 ALA A CA 1
ATOM 695 C C . ALA A 1 88 ? -7.192 8.458 -0.613 1.00 97.69 88 ALA A C 1
ATOM 697 O O . ALA A 1 88 ? -8.120 8.065 0.079 1.00 97.69 88 ALA A O 1
ATOM 698 N N . GLU A 1 89 ? -7.187 9.664 -1.190 1.00 95.75 89 GLU A N 1
ATOM 699 C CA . GLU A 1 89 ? -8.253 10.663 -1.002 1.00 95.75 89 GLU A CA 1
ATOM 700 C C . GLU A 1 89 ? -9.642 10.117 -1.364 1.00 95.75 89 GLU A C 1
ATOM 702 O O . GLU A 1 89 ? -10.618 10.338 -0.656 1.00 95.75 89 GLU A O 1
ATOM 707 N N . ARG A 1 90 ? -9.748 9.377 -2.476 1.00 97.06 90 ARG A N 1
ATOM 708 C CA . ARG A 1 90 ? -11.021 8.795 -2.929 1.00 97.06 90 ARG A CA 1
ATOM 709 C C . ARG A 1 90 ? -11.552 7.716 -1.986 1.00 97.06 90 ARG A C 1
ATOM 711 O O . ARG A 1 90 ? -12.764 7.531 -1.911 1.00 97.06 90 ARG A O 1
ATOM 718 N N . HIS A 1 91 ? -10.656 6.947 -1.378 1.00 96.19 91 HIS A N 1
ATOM 719 C CA . HIS A 1 91 ? -10.997 5.798 -0.544 1.00 96.19 91 HIS A CA 1
ATOM 720 C C . HIS A 1 91 ? -10.966 6.109 0.955 1.00 96.19 91 HIS A C 1
ATOM 722 O O . HIS A 1 91 ? -11.272 5.217 1.742 1.00 96.19 91 HIS A O 1
ATOM 728 N N . ASP A 1 92 ? -10.620 7.336 1.346 1.00 94.88 92 ASP A N 1
ATOM 729 C CA . ASP A 1 92 ? -10.580 7.743 2.742 1.00 94.88 92 ASP A CA 1
ATOM 730 C C . ASP A 1 92 ? -11.975 7.671 3.380 1.00 94.88 92 ASP A C 1
ATOM 732 O O . ASP A 1 92 ? -12.968 8.165 2.842 1.00 94.88 92 ASP A O 1
ATOM 736 N N . GLN A 1 93 ? -12.040 7.016 4.537 1.00 92.75 93 GLN A N 1
ATOM 737 C CA . GLN A 1 93 ? -13.246 6.832 5.346 1.00 92.75 93 GLN A CA 1
ATOM 738 C C . GLN A 1 93 ? -13.165 7.592 6.680 1.00 92.75 93 GLN A C 1
ATOM 740 O O . GLN A 1 93 ? -13.929 7.304 7.599 1.00 92.75 93 GLN A O 1
ATOM 745 N N . GLY A 1 94 ? -12.246 8.557 6.788 1.00 91.56 94 GLY A N 1
ATOM 746 C CA . GLY A 1 94 ? -11.990 9.342 7.995 1.00 91.56 94 GLY A CA 1
ATOM 747 C C . GLY A 1 94 ? -10.714 8.930 8.731 1.00 91.56 94 GLY A C 1
ATOM 748 O O . GLY A 1 94 ? -10.601 9.170 9.931 1.00 91.56 94 GLY A O 1
ATOM 749 N N . PHE A 1 95 ? -9.762 8.289 8.044 1.00 93.50 95 PHE A N 1
ATOM 750 C CA . PHE A 1 95 ? -8.459 7.963 8.614 1.00 93.50 95 PHE A CA 1
ATOM 751 C C . PHE A 1 95 ? -7.506 9.142 8.401 1.00 93.50 95 PHE A C 1
ATOM 753 O O . PHE A 1 95 ? -7.084 9.432 7.282 1.00 93.50 95 PHE A O 1
ATOM 760 N N . GLU A 1 96 ? -7.138 9.818 9.488 1.00 93.44 96 GLU A N 1
ATOM 761 C CA . GLU A 1 96 ? -6.256 10.982 9.421 1.00 93.44 96 GLU A CA 1
ATOM 762 C C . GLU A 1 96 ? -4.907 10.629 8.766 1.00 93.44 96 GLU A C 1
ATOM 764 O O . GLU A 1 96 ? -4.232 9.681 9.170 1.00 93.44 96 GLU A O 1
ATOM 769 N N . ASN A 1 97 ? -4.498 11.421 7.768 1.00 94.81 97 ASN A N 1
ATOM 770 C CA . ASN A 1 97 ? -3.247 11.253 7.017 1.00 94.81 97 ASN A CA 1
ATOM 771 C C . ASN A 1 97 ? -3.143 9.934 6.217 1.00 94.81 97 ASN A C 1
ATOM 773 O O . ASN A 1 97 ? -2.037 9.423 5.999 1.00 94.81 97 ASN A O 1
ATOM 777 N N . LEU A 1 98 ? -4.269 9.363 5.761 1.00 96.69 98 LEU A N 1
ATOM 778 C CA . LEU A 1 98 ? -4.268 8.147 4.932 1.00 96.69 98 LEU A CA 1
ATOM 779 C C . LEU A 1 98 ? -3.409 8.292 3.664 1.00 96.69 98 LEU A C 1
ATOM 781 O O . LEU A 1 98 ? -2.718 7.355 3.263 1.00 96.69 98 LEU A O 1
ATOM 785 N N . ASP A 1 99 ? -3.418 9.468 3.044 1.00 96.06 99 ASP A N 1
ATOM 786 C CA . ASP A 1 99 ? -2.604 9.808 1.877 1.00 96.06 99 ASP A CA 1
ATOM 787 C C . ASP A 1 99 ? -1.101 9.622 2.130 1.00 96.06 99 ASP A C 1
ATOM 789 O O . ASP A 1 99 ? -0.402 9.054 1.287 1.00 96.06 99 ASP A O 1
ATOM 793 N N . GLN A 1 100 ? -0.610 10.019 3.306 1.00 96.38 100 GLN A N 1
ATOM 794 C CA . GLN A 1 100 ? 0.793 9.872 3.698 1.00 96.38 100 GLN A CA 1
ATOM 795 C C . GLN A 1 100 ? 1.165 8.404 3.922 1.00 96.38 100 GLN A C 1
ATOM 797 O O . GLN A 1 100 ? 2.238 7.968 3.493 1.00 96.38 100 GLN A O 1
ATOM 802 N N . VAL A 1 101 ? 0.270 7.623 4.539 1.00 97.81 101 VAL A N 1
ATOM 803 C CA . VAL A 1 101 ? 0.454 6.172 4.720 1.00 97.81 101 VAL A CA 1
ATOM 804 C C . VAL A 1 101 ? 0.552 5.477 3.361 1.00 97.81 101 VAL A C 1
ATOM 806 O O . VAL A 1 101 ? 1.480 4.698 3.119 1.00 97.81 101 VAL A O 1
ATOM 809 N N . VAL A 1 102 ? -0.364 5.797 2.443 1.00 97.94 102 VAL A N 1
ATOM 810 C CA . VAL A 1 102 ? -0.377 5.237 1.087 1.00 97.94 102 VAL A CA 1
ATOM 811 C C . VAL A 1 102 ? 0.866 5.661 0.298 1.00 97.94 102 VAL A C 1
ATOM 813 O O . VAL A 1 102 ? 1.494 4.812 -0.338 1.00 97.94 102 VAL A O 1
ATOM 816 N N . ASP A 1 103 ? 1.268 6.934 0.352 1.00 97.00 103 ASP A N 1
ATOM 817 C CA . ASP A 1 103 ? 2.470 7.437 -0.328 1.00 97.00 103 ASP A CA 1
ATOM 818 C C . ASP A 1 103 ? 3.733 6.710 0.158 1.00 97.00 103 ASP A C 1
ATOM 820 O O . ASP A 1 103 ? 4.522 6.227 -0.660 1.00 97.00 103 ASP A O 1
ATOM 824 N N . ALA A 1 104 ? 3.902 6.555 1.475 1.00 98.00 104 ALA A N 1
ATOM 825 C CA . ALA A 1 104 ? 5.045 5.860 2.063 1.00 98.00 104 ALA A CA 1
ATOM 826 C C . ALA A 1 104 ? 5.109 4.384 1.636 1.00 98.00 104 ALA A C 1
ATOM 828 O O . ALA A 1 104 ? 6.158 3.914 1.178 1.00 98.00 104 ALA A O 1
ATOM 829 N N . ALA A 1 105 ? 3.981 3.669 1.709 1.00 98.00 105 ALA A N 1
ATOM 830 C CA . ALA A 1 105 ? 3.895 2.272 1.292 1.00 98.00 105 ALA A CA 1
ATOM 831 C C . ALA A 1 105 ? 4.244 2.102 -0.196 1.00 98.00 105 ALA A C 1
ATOM 833 O O . ALA A 1 105 ? 5.040 1.235 -0.571 1.00 98.00 105 ALA A O 1
ATOM 834 N N . TYR A 1 106 ? 3.709 2.970 -1.060 1.00 97.88 106 TYR A N 1
ATOM 835 C CA . TYR A 1 106 ? 3.980 2.907 -2.494 1.00 97.88 106 TYR A CA 1
ATOM 836 C C . TYR A 1 106 ? 5.418 3.268 -2.852 1.00 97.88 106 TYR A C 1
ATOM 838 O O . TYR A 1 106 ? 5.971 2.651 -3.764 1.00 97.88 106 TYR A O 1
ATOM 846 N N . ARG A 1 107 ? 6.050 4.216 -2.154 1.00 97.06 107 ARG A N 1
ATOM 847 C CA . ARG A 1 107 ? 7.469 4.543 -2.362 1.00 97.06 107 ARG A CA 1
ATOM 848 C C . ARG A 1 107 ? 8.368 3.354 -2.060 1.00 97.06 107 ARG A C 1
ATOM 850 O O . ARG A 1 107 ? 9.198 3.004 -2.899 1.00 97.06 107 ARG A O 1
ATOM 857 N N . ALA A 1 108 ? 8.162 2.705 -0.916 1.00 97.94 108 ALA A N 1
ATOM 858 C CA . ALA A 1 108 ? 8.918 1.514 -0.540 1.00 97.94 108 ALA A CA 1
ATOM 859 C C . ALA A 1 108 ? 8.711 0.375 -1.553 1.00 97.94 108 ALA A C 1
ATOM 861 O O . ALA A 1 108 ? 9.675 -0.200 -2.060 1.00 97.94 108 ALA A O 1
ATOM 862 N N . MET A 1 109 ? 7.455 0.107 -1.922 1.00 97.44 109 MET A N 1
ATOM 863 C CA . MET A 1 109 ? 7.107 -0.934 -2.889 1.00 97.44 109 MET A CA 1
ATOM 864 C C . MET A 1 109 ? 7.708 -0.669 -4.280 1.00 97.44 109 MET A C 1
ATOM 866 O O . MET A 1 109 ? 8.264 -1.575 -4.899 1.00 97.44 109 MET A O 1
ATOM 870 N N . VAL A 1 110 ? 7.612 0.562 -4.796 1.00 95.94 110 VAL A N 1
ATOM 871 C CA . VAL A 1 110 ? 8.180 0.931 -6.105 1.00 95.94 110 VAL A CA 1
ATOM 872 C C . VAL A 1 110 ? 9.702 0.798 -6.097 1.00 95.94 110 VAL A C 1
ATOM 874 O O . VAL A 1 110 ? 10.250 0.233 -7.042 1.00 95.94 110 VAL A O 1
ATOM 877 N N . ALA A 1 111 ? 10.375 1.243 -5.033 1.00 94.88 111 ALA A N 1
ATOM 878 C CA . ALA A 1 111 ? 11.822 1.093 -4.899 1.00 94.88 111 ALA A CA 1
ATOM 879 C C . ALA A 1 111 ? 12.249 -0.387 -4.907 1.00 94.88 111 ALA A C 1
ATOM 881 O O . ALA A 1 111 ? 13.158 -0.759 -5.650 1.00 94.88 111 ALA A O 1
ATOM 882 N N . ALA A 1 112 ? 11.550 -1.243 -4.152 1.00 95.88 112 ALA A N 1
ATOM 883 C CA . ALA A 1 112 ? 11.813 -2.682 -4.127 1.00 95.88 112 ALA A CA 1
ATOM 884 C C . ALA A 1 112 ? 11.607 -3.337 -5.504 1.00 95.88 112 ALA A C 1
ATOM 886 O O . ALA A 1 112 ? 12.420 -4.153 -5.941 1.00 95.88 112 ALA A O 1
ATOM 887 N N . PHE A 1 113 ? 10.557 -2.942 -6.229 1.00 94.75 113 PHE A N 1
ATOM 888 C CA . PHE A 1 113 ? 10.306 -3.450 -7.574 1.00 94.75 113 PHE A CA 1
ATOM 889 C C . PHE A 1 113 ? 11.374 -3.041 -8.584 1.00 94.75 113 PHE A C 1
ATOM 891 O O . PHE A 1 113 ? 11.785 -3.887 -9.370 1.00 94.75 113 PHE A O 1
ATOM 898 N N . ILE A 1 114 ? 11.851 -1.795 -8.548 1.00 90.88 114 ILE A N 1
ATOM 899 C CA . ILE A 1 114 ? 12.935 -1.329 -9.428 1.00 90.88 114 ILE A CA 1
ATOM 900 C C . ILE A 1 114 ? 14.224 -2.111 -9.156 1.00 90.88 114 ILE A C 1
ATOM 902 O O . ILE A 1 114 ? 14.887 -2.542 -10.099 1.00 90.88 114 ILE A O 1
ATOM 906 N N . ALA A 1 115 ? 14.558 -2.342 -7.882 1.00 90.50 115 ALA A N 1
ATOM 907 C CA . ALA A 1 115 ? 15.736 -3.121 -7.507 1.00 90.50 115 ALA A CA 1
ATOM 908 C C . ALA A 1 115 ? 15.662 -4.562 -8.046 1.00 90.50 115 ALA A C 1
ATOM 910 O O . ALA A 1 115 ? 16.618 -5.058 -8.641 1.00 90.50 115 ALA A O 1
ATOM 911 N N . ASN A 1 116 ? 14.506 -5.217 -7.911 1.00 89.12 116 ASN A N 1
ATOM 912 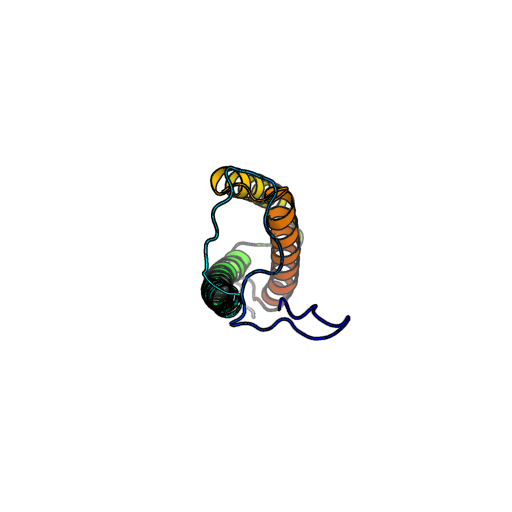C CA . ASN A 1 116 ? 14.305 -6.568 -8.436 1.00 89.12 116 ASN A CA 1
ATOM 913 C C . ASN A 1 116 ? 14.252 -6.602 -9.978 1.00 89.12 116 ASN A C 1
ATOM 915 O O . ASN A 1 116 ? 14.760 -7.527 -10.610 1.00 89.12 116 ASN A O 1
ATOM 919 N N . GLU A 1 117 ? 13.675 -5.577 -10.609 1.00 86.00 117 GLU A N 1
ATOM 920 C CA . GLU A 1 117 ? 13.629 -5.449 -12.066 1.00 86.00 117 GLU A CA 1
ATOM 921 C C . GLU A 1 117 ? 15.032 -5.305 -12.670 1.00 86.00 117 GLU A C 1
ATOM 923 O O . GLU A 1 117 ? 15.309 -5.919 -13.699 1.00 86.00 117 GLU A O 1
ATOM 928 N N . GLN A 1 118 ? 15.947 -4.584 -12.009 1.00 85.31 118 GLN A N 1
ATOM 929 C CA . GLN A 1 118 ? 17.363 -4.533 -12.398 1.00 85.31 118 GLN A CA 1
ATOM 930 C C . GLN A 1 118 ? 18.007 -5.926 -12.395 1.00 85.31 118 GLN A C 1
ATOM 932 O O . GLN A 1 118 ? 18.757 -6.255 -13.314 1.00 85.31 118 GLN A O 1
ATOM 937 N N . THR A 1 119 ? 17.679 -6.779 -11.418 1.00 85.62 119 THR A N 1
ATOM 938 C CA . THR A 1 119 ? 18.149 -8.172 -11.398 1.00 85.62 119 THR A CA 1
ATOM 939 C C . THR A 1 119 ? 17.617 -8.973 -12.584 1.00 85.62 119 THR A C 1
ATOM 941 O O . THR A 1 119 ? 18.375 -9.723 -13.196 1.00 85.62 119 THR A O 1
ATOM 944 N N . TYR A 1 120 ? 16.339 -8.826 -12.944 1.00 84.38 120 TYR A N 1
ATOM 945 C CA . TYR A 1 120 ? 15.803 -9.495 -14.133 1.00 84.38 120 TYR A CA 1
ATOM 946 C C . TYR A 1 120 ? 16.460 -8.989 -15.410 1.00 84.38 120 TYR A C 1
ATOM 948 O O . TYR A 1 120 ? 16.911 -9.801 -16.212 1.00 84.38 120 TYR A O 1
ATOM 956 N N . PHE A 1 121 ? 16.558 -7.671 -15.567 1.00 80.81 121 PHE A N 1
ATOM 957 C CA . PHE A 1 121 ? 17.110 -7.038 -16.757 1.00 80.81 121 PHE A CA 1
ATOM 958 C C . PHE A 1 121 ? 18.554 -7.485 -17.033 1.00 80.81 121 PHE A C 1
ATOM 960 O O . PHE A 1 121 ? 18.875 -7.855 -18.158 1.00 80.81 121 PHE A O 1
ATOM 967 N N . ASN A 1 122 ? 19.396 -7.568 -15.998 1.00 83.62 122 ASN A N 1
ATOM 968 C CA . ASN A 1 122 ? 20.785 -8.030 -16.124 1.00 83.62 122 ASN A CA 1
ATOM 969 C C . ASN A 1 122 ? 20.915 -9.503 -16.553 1.00 83.62 122 ASN A C 1
ATOM 971 O O . ASN A 1 122 ? 21.959 -9.901 -17.062 1.00 83.62 122 ASN A O 1
ATOM 975 N N . ASN A 1 123 ? 19.874 -10.310 -16.339 1.00 85.62 123 ASN A N 1
ATOM 976 C CA . ASN A 1 123 ? 19.842 -11.733 -16.683 1.00 85.62 123 ASN A CA 1
ATOM 977 C C . ASN A 1 123 ? 19.075 -12.018 -17.989 1.00 85.62 123 ASN A C 1
ATOM 979 O O . ASN A 1 123 ? 18.919 -13.179 -18.373 1.00 85.62 123 ASN A O 1
ATOM 983 N N . MET A 1 124 ? 18.566 -10.986 -18.669 1.00 86.75 124 MET A N 1
ATOM 984 C CA . MET A 1 124 ? 17.860 -11.117 -19.943 1.00 86.75 124 MET A CA 1
ATOM 985 C C . MET A 1 124 ? 18.836 -11.048 -21.124 1.00 86.75 124 MET A C 1
ATOM 987 O O . MET A 1 124 ? 19.792 -10.279 -21.123 1.00 86.75 124 MET A O 1
ATOM 991 N N . LYS A 1 125 ? 18.567 -11.838 -22.169 1.00 85.31 125 LYS A N 1
ATOM 992 C CA . LYS A 1 125 ? 19.235 -11.704 -23.472 1.00 85.31 125 LYS A CA 1
ATOM 993 C C . LYS A 1 125 ? 18.486 -10.686 -24.331 1.00 85.31 125 LYS A C 1
ATOM 995 O O . LYS A 1 125 ? 17.263 -10.575 -24.234 1.00 85.31 125 LYS A O 1
ATOM 1000 N N . ILE A 1 126 ? 19.204 -9.988 -25.209 1.00 80.56 126 ILE A N 1
ATOM 1001 C CA . ILE A 1 126 ? 18.580 -9.094 -26.189 1.00 80.56 126 ILE A CA 1
ATOM 1002 C C . ILE A 1 126 ? 17.733 -9.939 -27.143 1.00 80.56 126 ILE A C 1
ATOM 1004 O O . ILE A 1 126 ? 18.223 -10.863 -27.796 1.00 80.56 126 ILE A O 1
ATOM 1008 N N . ALA A 1 127 ? 16.440 -9.628 -27.221 1.00 78.31 127 ALA A N 1
ATOM 1009 C CA . ALA A 1 127 ? 15.540 -10.306 -28.140 1.00 78.31 127 ALA A CA 1
ATOM 1010 C C . ALA A 1 127 ? 15.989 -10.069 -29.594 1.00 78.31 127 ALA A C 1
ATOM 1012 O O . ALA A 1 127 ? 16.119 -8.926 -30.029 1.00 78.31 127 ALA A O 1
ATOM 1013 N N . GLY A 1 128 ? 16.201 -11.152 -30.347 1.00 69.69 128 GLY A N 1
ATOM 1014 C CA . GLY A 1 128 ? 16.631 -11.102 -31.749 1.00 69.69 128 GLY A CA 1
ATOM 1015 C C . GLY A 1 128 ? 18.139 -11.234 -31.979 1.00 69.69 128 GLY A C 1
ATOM 1016 O O . GLY A 1 128 ? 18.555 -11.256 -33.138 1.00 69.69 128 GLY A O 1
ATOM 1017 N N . ASP A 1 129 ? 18.947 -11.374 -30.925 1.00 61.81 129 ASP A N 1
ATOM 1018 C CA . ASP A 1 129 ? 20.364 -11.700 -31.072 1.00 61.81 129 ASP A CA 1
ATOM 1019 C C . ASP A 1 129 ? 20.531 -13.169 -31.500 1.00 61.81 129 ASP A C 1
ATOM 1021 O O . ASP A 1 129 ? 20.141 -14.095 -30.786 1.00 61.81 129 ASP A O 1
ATOM 1025 N N . LYS A 1 130 ? 21.055 -13.391 -32.711 1.00 52.47 130 LYS A N 1
ATOM 1026 C CA . LYS A 1 130 ? 21.247 -14.731 -33.298 1.00 52.47 130 LYS A CA 1
ATOM 1027 C C . LYS A 1 130 ? 22.578 -15.379 -32.890 1.00 52.47 130 LYS A C 1
ATOM 1029 O O . LYS A 1 130 ? 22.873 -16.472 -33.369 1.00 52.47 130 LYS A O 1
ATOM 1034 N N . HIS A 1 131 ? 23.373 -14.725 -32.040 1.00 50.69 131 HIS A N 1
ATOM 1035 C CA . HIS A 1 131 ? 24.721 -15.169 -31.670 1.00 50.69 131 HIS A CA 1
ATOM 1036 C C . HIS A 1 131 ? 24.929 -15.429 -30.167 1.00 50.69 131 HIS A C 1
ATOM 1038 O O . HIS A 1 131 ? 26.073 -15.470 -29.717 1.00 50.69 131 HIS A O 1
ATOM 1044 N N . ALA A 1 132 ? 23.855 -15.653 -29.403 1.00 50.88 132 ALA A N 1
ATOM 1045 C CA . ALA A 1 132 ? 23.914 -15.912 -27.959 1.00 50.88 132 ALA A CA 1
ATOM 1046 C C . ALA A 1 132 ? 23.550 -17.344 -27.549 1.00 50.88 132 ALA A C 1
ATOM 1048 O O . ALA A 1 132 ? 22.851 -18.046 -28.308 1.00 50.88 132 ALA A O 1
#

InterPro domains:
  IPR002701 Chorismate mutase II, prokaryotic-type [PF01817] (36-117)
  IPR002701 Chorismate mutase II, prokaryotic-type [PS51168] (27-121)
  IPR002701 Chorismate mutase II, prokaryotic-type [SM00830] (37-120)
  IPR036263 Chorismate mutase type II superfamily [SSF48600] (28-120)
  IPR036979 Chorismate mutase domain superfamily [G3DSA:1.20.59.10] (25-131)
  IPR051331 Chorismate mutase-related enzymes [PTHR38041] (28-123)

Sequence (132 aa):
MTTQASPGQEPDTLGAPLREYTDPAYRPLCANLAEVRANIDRLDDEIVRLMAERAMYVKDAARFKRDAFQVSAPARQAEVFEKVRRLAERHDQGFENLDQVVDAAYRAMVAAFIANEQTYFNNMKIAGDKHA

Foldseek 3Di:
DPPDDDPPDDDDQQDADPDDDPPPVDDDPDRGNVVVVVVVVVVVVVVVVVLVVVLVVLLVVLLVDDDLCSLPVVVVLVVVLVVQLVVQVVPDPPDPPSSVVSSVVSVVSSVVSSVVSVVSNVVDDNPPPPPD

pLDDT: mean 89.6, std 12.67, range 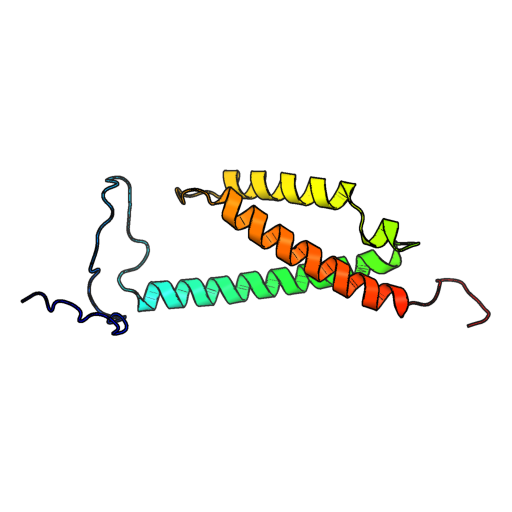[36.53, 98.75]

Radius of gyration: 22.09 Å; chains: 1; bounding box: 44×28×72 Å

Secondary structure (DSSP, 8-state):
---PPPTTPPP-TTSPPS---S-TT---S-SSHHHHHHHHHHHHHHHHHHHHHHHHHHHHHGGG--SHHHHH-HHHHHHHHHHHHHHHHHH-SS-TTHHHHHHHHHHHHHHHHHHHHHHHHHTPPPTT-TT-